Protein AF-A0A7V8YIA4-F1 (afdb_monomer)

Nearest PDB structures (foldseek):
  5ldo-assembly2_B  TM=7.053E-01  e=1.029E-02  Escherichia coli BL21(DE3)
  5ldq-assembly4_D  TM=7.300E-01  e=1.836E-02  Escherichia coli BL21(DE3)
  5ldo-assembly3_C  TM=7.052E-01  e=1.171E-02  Escherichia coli BL21(DE3)
  5ldp-assembly2_B  TM=7.339E-01  e=3.073E-02  Escherichia coli BL21(DE3)
  4qak-assembly2_B  TM=7.322E-01  e=1.043E-01  Escherichia coli K-12

Sequence (104 aa):
MSRLFTAVWPPCPAVAELHGALVADDGWPPEGWRSIPLQRWHLTLCFHGEDDPGILARRLETEAGGAEAPWLRLAGSVSFAHVIAAEVHAEPGTGLAALVGAAG

Foldseek 3Di:
DDFDFDWADDDPVVLVVVVVVQVVDPCPPPPPDDDDPSVPDTGTLGTDGDDDPVVLVVLLCVQCPPQAAWDKDFDDWDDDDRDIDTDIDTDPPGRSVSSSVSRD

Solvent-accessible surface area (backbone atoms only — not comparable to full-atom values): 6438 Å² total; per-residue (Å²): 127,46,81,45,66,40,67,48,71,71,56,68,68,61,54,50,51,54,50,51,60,44,68,70,36,93,65,53,78,49,91,94,63,83,83,77,59,74,93,70,56,61,48,76,58,26,79,65,46,74,45,60,69,68,62,53,49,56,48,35,55,65,57,39,54,88,61,57,81,52,56,71,44,81,64,68,70,44,74,57,98,93,45,75,44,77,22,77,44,70,51,90,92,37,33,50,66,57,48,30,63,28,54,91

Mean predicted aligned error: 3.86 Å

Radius of gyration: 15.63 Å; Cα contacts (8 Å, |Δi|>4): 119; chains: 1; bounding box: 40×21×42 Å

Structure (mmCIF, N/CA/C/O backbone):
data_AF-A0A7V8YIA4-F1
#
_entry.id   AF-A0A7V8YIA4-F1
#
loop_
_atom_site.group_PDB
_atom_site.id
_atom_site.type_symbol
_atom_site.label_atom_id
_atom_site.label_alt_id
_atom_site.label_comp_id
_atom_site.label_asym_id
_atom_site.label_entity_id
_atom_site.label_seq_id
_atom_site.pdbx_PDB_ins_code
_atom_site.Cartn_x
_atom_site.Cartn_y
_atom_site.Cartn_z
_atom_site.occupancy
_atom_site.B_iso_or_equiv
_atom_site.auth_seq_id
_atom_site.auth_comp_id
_atom_site.auth_asym_id
_atom_site.auth_atom_id
_atom_site.pdbx_PDB_model_num
ATOM 1 N N . MET A 1 1 ? 7.821 -7.626 20.920 1.00 66.69 1 MET A N 1
ATOM 2 C CA . MET A 1 1 ? 6.973 -6.610 20.266 1.00 66.69 1 MET A CA 1
ATOM 3 C C . MET A 1 1 ? 7.353 -6.567 18.800 1.00 66.69 1 MET A C 1
ATOM 5 O O . MET A 1 1 ? 8.526 -6.768 18.497 1.00 66.69 1 MET A O 1
ATOM 9 N N . SER A 1 2 ? 6.373 -6.420 17.911 1.00 88.12 2 SER A N 1
ATOM 10 C CA . SER A 1 2 ? 6.581 -6.467 16.458 1.00 88.12 2 SER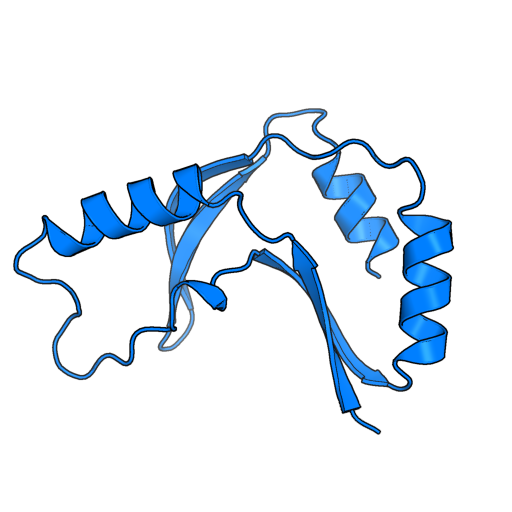 A CA 1
ATOM 11 C C . SER A 1 2 ? 6.410 -5.074 15.871 1.00 88.12 2 SER A C 1
ATOM 13 O O . SER A 1 2 ? 5.611 -4.294 16.378 1.00 88.12 2 SER A O 1
ATOM 15 N N . ARG A 1 3 ? 7.137 -4.771 14.792 1.00 96.44 3 ARG A N 1
ATOM 16 C CA . ARG A 1 3 ? 6.936 -3.537 14.029 1.00 96.44 3 ARG A CA 1
ATOM 17 C C . ARG A 1 3 ? 5.769 -3.731 13.060 1.00 96.44 3 ARG A C 1
ATOM 19 O O . ARG A 1 3 ? 5.863 -4.581 12.176 1.00 96.44 3 ARG A O 1
ATOM 26 N N . LEU A 1 4 ? 4.688 -2.978 13.238 1.00 97.19 4 LEU A N 1
ATOM 27 C CA . LEU A 1 4 ? 3.395 -3.239 12.604 1.00 97.19 4 LEU A CA 1
ATOM 28 C C . LEU A 1 4 ? 2.934 -2.087 11.708 1.00 97.19 4 LEU A C 1
ATOM 30 O O . LEU A 1 4 ? 3.331 -0.932 11.866 1.00 97.19 4 LEU A O 1
ATOM 34 N N . PHE A 1 5 ? 2.093 -2.434 10.740 1.00 97.38 5 PHE A N 1
ATOM 35 C CA . PHE A 1 5 ? 1.388 -1.510 9.860 1.00 97.38 5 PHE A CA 1
ATOM 36 C C . PHE A 1 5 ? 0.088 -2.163 9.380 1.00 97.38 5 PHE A C 1
ATOM 38 O O . PHE A 1 5 ? -0.012 -3.390 9.337 1.00 97.38 5 PHE A O 1
ATOM 45 N N . THR A 1 6 ? -0.878 -1.339 8.990 1.00 96.88 6 THR A N 1
ATOM 46 C CA . THR A 1 6 ? -2.103 -1.756 8.299 1.00 96.88 6 THR A CA 1
ATOM 47 C C . THR A 1 6 ? -1.988 -1.385 6.828 1.00 96.88 6 THR A C 1
ATOM 49 O O . THR A 1 6 ? -1.528 -0.291 6.494 1.00 96.88 6 THR A O 1
ATOM 52 N N . ALA A 1 7 ? -2.413 -2.276 5.938 1.00 96.31 7 ALA A N 1
ATOM 53 C CA . ALA A 1 7 ? -2.355 -2.057 4.500 1.00 96.31 7 ALA A CA 1
ATOM 54 C C . ALA A 1 7 ? -3.560 -2.663 3.779 1.00 96.31 7 ALA A C 1
ATOM 56 O O . ALA A 1 7 ? -4.253 -3.526 4.316 1.00 96.31 7 ALA A O 1
ATOM 57 N N . VAL A 1 8 ? -3.759 -2.230 2.535 1.00 94.12 8 VAL A N 1
ATOM 58 C CA . VAL A 1 8 ? -4.630 -2.897 1.566 1.00 94.12 8 VAL A CA 1
ATOM 59 C C . VAL A 1 8 ? -3.787 -3.546 0.476 1.00 94.12 8 VAL A C 1
ATOM 61 O O . VAL A 1 8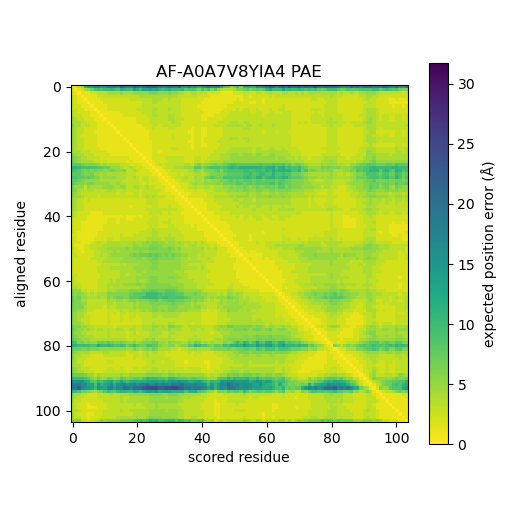 ? -2.809 -2.970 -0.014 1.00 94.12 8 VAL A O 1
ATOM 64 N N . TRP A 1 9 ? -4.176 -4.760 0.097 1.00 94.69 9 TRP A N 1
ATOM 65 C CA . TRP A 1 9 ? -3.537 -5.514 -0.974 1.00 94.69 9 TRP A CA 1
ATOM 66 C C . TRP A 1 9 ? -4.319 -5.326 -2.272 1.00 94.69 9 TRP A C 1
ATOM 68 O O . TRP A 1 9 ? -5.516 -5.620 -2.299 1.00 94.69 9 TRP A O 1
ATOM 78 N N . PRO A 1 10 ? -3.671 -4.858 -3.352 1.00 94.25 10 PRO A N 1
ATOM 79 C CA . PRO A 1 10 ? -4.309 -4.803 -4.655 1.00 94.25 10 PRO A CA 1
ATOM 80 C C . PRO A 1 10 ? -4.685 -6.211 -5.142 1.00 94.25 10 PRO A C 1
ATOM 82 O O . PRO A 1 10 ? -3.971 -7.180 -4.856 1.00 94.25 10 PRO A O 1
ATOM 85 N N . PRO A 1 11 ? -5.771 -6.350 -5.916 1.00 94.50 11 PRO A N 1
ATOM 86 C CA . PRO A 1 11 ? -6.133 -7.630 -6.507 1.00 94.50 11 PRO A CA 1
ATOM 87 C C . PRO A 1 11 ? -5.075 -8.068 -7.535 1.00 94.50 11 PRO A C 1
ATOM 89 O O . PRO A 1 11 ? -4.461 -7.235 -8.206 1.00 94.50 11 PRO A O 1
ATOM 92 N N . CYS A 1 12 ? -4.880 -9.382 -7.702 1.00 95.38 12 CYS A N 1
ATOM 93 C CA . CYS A 1 12 ? -3.846 -9.935 -8.590 1.00 95.38 12 CYS A CA 1
ATOM 94 C C . CYS A 1 12 ? -3.847 -9.362 -10.023 1.00 95.38 12 CYS A C 1
ATOM 96 O O . CYS A 1 12 ? -2.754 -9.101 -10.526 1.00 95.38 12 CYS A O 1
ATOM 98 N N . PRO A 1 13 ? -5.003 -9.121 -10.682 1.00 95.44 13 PRO A N 1
ATOM 99 C CA . PRO A 1 13 ? -5.023 -8.509 -12.011 1.00 95.44 13 PRO A CA 1
ATOM 100 C C . PRO A 1 13 ? -4.377 -7.119 -12.054 1.00 95.44 13 PRO A C 1
ATOM 102 O O . PRO A 1 13 ? -3.602 -6.852 -12.964 1.00 95.44 13 PRO A O 1
ATOM 105 N N . ALA A 1 14 ? -4.610 -6.272 -11.045 1.00 94.44 14 ALA A N 1
ATOM 106 C CA . ALA A 1 14 ? -4.024 -4.931 -10.987 1.00 94.44 14 ALA A CA 1
ATOM 107 C C . ALA A 1 14 ? -2.498 -4.981 -10.800 1.00 94.44 14 ALA A C 1
ATOM 109 O O . ALA A 1 14 ? -1.761 -4.220 -11.424 1.00 94.44 14 ALA A O 1
ATOM 110 N N . VAL A 1 15 ? -2.011 -5.916 -9.975 1.00 96.00 15 VAL A N 1
ATOM 111 C CA . VAL A 1 15 ? -0.566 -6.150 -9.804 1.00 96.00 15 VAL A CA 1
ATOM 112 C C . VAL A 1 15 ? 0.064 -6.636 -11.110 1.00 96.00 15 VAL A C 1
ATOM 114 O O . VAL A 1 15 ? 1.136 -6.164 -11.484 1.00 96.00 15 VAL A O 1
ATOM 117 N N . ALA A 1 16 ? -0.596 -7.564 -11.809 1.00 95.81 16 ALA A N 1
ATOM 118 C CA . ALA A 1 16 ? -0.111 -8.105 -13.074 1.00 95.81 16 ALA A CA 1
ATOM 119 C C . ALA A 1 16 ? -0.066 -7.041 -14.180 1.00 95.81 16 ALA A C 1
ATOM 121 O O . ALA A 1 16 ? 0.915 -6.985 -14.917 1.00 95.81 16 ALA A O 1
ATOM 122 N N . GLU A 1 17 ? -1.084 -6.182 -14.265 1.00 95.75 17 GLU A N 1
ATOM 123 C CA . GLU A 1 17 ? -1.146 -5.080 -15.228 1.00 95.75 17 GLU A CA 1
ATOM 124 C C . GLU A 1 17 ? -0.024 -4.060 -14.995 1.00 95.75 17 GLU A C 1
ATOM 126 O O . GLU A 1 17 ? 0.733 -3.762 -15.919 1.00 95.75 17 GLU A O 1
ATOM 131 N N . LEU A 1 18 ? 0.162 -3.601 -13.750 1.00 94.81 18 LEU A N 1
ATOM 132 C CA . LEU A 1 18 ? 1.256 -2.687 -13.409 1.00 94.81 18 LEU A CA 1
ATOM 133 C C . LEU A 1 18 ? 2.627 -3.320 -13.681 1.00 94.81 18 LEU A C 1
ATOM 135 O O . LEU A 1 18 ? 3.503 -2.679 -14.256 1.00 94.81 18 LEU A O 1
ATOM 139 N N . HIS A 1 19 ? 2.826 -4.581 -13.289 1.00 95.31 19 HIS A N 1
ATOM 140 C CA . HIS A 1 19 ? 4.075 -5.287 -13.561 1.00 95.31 19 HIS A CA 1
ATOM 141 C C . HIS A 1 19 ? 4.341 -5.405 -15.067 1.00 95.31 19 HIS A C 1
ATOM 143 O O . HIS A 1 19 ? 5.462 -5.152 -15.496 1.00 95.31 19 HIS A O 1
ATOM 149 N N . GLY A 1 20 ? 3.318 -5.738 -15.860 1.00 95.44 20 GLY A N 1
ATOM 150 C CA . GLY A 1 20 ? 3.402 -5.807 -17.318 1.00 95.44 20 GLY A CA 1
ATOM 151 C C . GLY A 1 20 ? 3.813 -4.477 -17.949 1.00 95.44 20 GLY A C 1
ATOM 152 O O . GLY A 1 20 ? 4.685 -4.465 -18.812 1.00 95.44 20 GLY A O 1
ATOM 153 N N . ALA A 1 21 ? 3.240 -3.365 -17.480 1.00 93.75 21 ALA A N 1
ATOM 154 C CA . ALA A 1 21 ? 3.603 -2.027 -17.942 1.00 93.75 21 ALA A CA 1
ATOM 155 C C . ALA A 1 21 ? 5.061 -1.666 -17.614 1.00 93.75 21 ALA A C 1
ATOM 157 O O . ALA A 1 21 ? 5.734 -1.056 -18.437 1.00 93.75 21 ALA A O 1
ATOM 158 N N . LEU A 1 22 ? 5.559 -2.070 -16.441 1.00 92.88 22 LEU A N 1
ATOM 159 C CA . LEU A 1 22 ? 6.935 -1.801 -16.024 1.00 92.88 22 LEU A CA 1
ATOM 160 C C . LEU A 1 22 ? 7.955 -2.627 -16.812 1.00 92.88 22 LEU A C 1
ATOM 162 O O . LEU A 1 22 ? 8.938 -2.075 -17.277 1.00 92.88 22 LEU A O 1
ATOM 166 N N . VAL A 1 23 ? 7.733 -3.931 -17.003 1.00 93.69 23 VAL A N 1
ATOM 167 C CA . VAL A 1 23 ? 8.690 -4.786 -17.741 1.00 93.69 23 VAL A CA 1
ATOM 168 C C . VAL A 1 23 ? 8.670 -4.569 -19.256 1.00 93.69 23 VAL A C 1
ATOM 170 O O . VAL A 1 23 ? 9.529 -5.102 -19.951 1.00 93.69 23 VAL A O 1
ATOM 173 N N . ALA A 1 24 ? 7.686 -3.830 -19.774 1.00 94.12 24 ALA A N 1
ATOM 174 C CA . ALA A 1 24 ? 7.667 -3.366 -21.160 1.00 94.12 24 ALA A CA 1
ATOM 175 C C . ALA A 1 24 ? 8.573 -2.140 -21.390 1.00 94.12 24 ALA A C 1
ATOM 177 O O . ALA A 1 24 ? 8.820 -1.783 -22.540 1.00 94.12 24 ALA A O 1
ATOM 178 N N . ASP A 1 25 ? 9.046 -1.496 -20.320 1.00 90.38 25 ASP A N 1
ATOM 179 C CA . ASP A 1 25 ? 10.054 -0.440 -20.366 1.00 90.38 25 ASP A CA 1
ATOM 180 C C . ASP A 1 25 ? 11.454 -1.064 -20.242 1.00 90.38 25 ASP A C 1
ATOM 182 O O . ASP A 1 25 ? 11.791 -1.670 -19.222 1.00 90.38 25 ASP A O 1
ATOM 186 N N . ASP A 1 26 ? 12.285 -0.894 -21.275 1.00 88.31 26 ASP A N 1
ATOM 187 C CA . ASP A 1 26 ? 13.660 -1.414 -21.328 1.00 88.31 26 ASP A CA 1
ATOM 188 C C . ASP A 1 26 ? 14.553 -0.880 -20.187 1.00 88.31 26 ASP A C 1
ATOM 190 O O . ASP A 1 26 ? 15.595 -1.462 -19.881 1.00 88.31 26 ASP A O 1
ATOM 194 N N . GLY A 1 27 ? 14.163 0.227 -19.545 1.00 87.75 27 GLY A N 1
ATOM 195 C CA . GLY A 1 27 ? 14.861 0.822 -18.407 1.00 87.75 27 GLY A CA 1
ATOM 196 C C . GLY A 1 27 ? 14.497 0.231 -17.041 1.00 87.75 27 GLY A C 1
ATOM 197 O O . GLY A 1 27 ? 15.018 0.708 -16.028 1.00 87.75 27 GLY A O 1
ATOM 198 N N . TRP A 1 28 ? 13.605 -0.764 -16.971 1.00 87.88 28 TRP A N 1
ATOM 199 C CA . TRP A 1 28 ? 13.126 -1.325 -15.708 1.00 87.88 28 TRP A CA 1
ATOM 200 C C . TRP A 1 28 ? 13.753 -2.693 -15.350 1.00 87.88 28 TRP A C 1
ATOM 202 O O . TRP A 1 28 ? 13.743 -3.616 -16.165 1.00 87.88 28 TRP A O 1
ATOM 212 N N . PRO A 1 29 ? 14.196 -2.904 -14.091 1.00 89.06 29 PRO A N 1
ATOM 213 C CA . PRO A 1 29 ? 14.354 -1.898 -13.046 1.00 89.06 29 PRO A CA 1
ATOM 214 C C . PRO A 1 29 ? 15.579 -1.009 -13.324 1.00 89.06 29 PRO A C 1
ATOM 216 O O . PRO A 1 29 ? 16.567 -1.496 -13.877 1.00 89.06 29 PRO A O 1
ATOM 219 N N . PRO A 1 30 ? 15.568 0.262 -12.886 1.00 89.00 30 PRO A N 1
ATOM 220 C CA . PRO A 1 30 ? 16.721 1.130 -13.075 1.00 89.00 30 PRO A CA 1
ATOM 221 C C . PRO A 1 30 ? 17.976 0.571 -12.388 1.00 89.00 30 PRO A C 1
ATOM 223 O O . PRO A 1 30 ? 17.905 -0.071 -11.335 1.00 89.00 30 PRO A O 1
ATOM 226 N N . GLU A 1 31 ? 19.149 0.834 -12.965 1.00 92.06 31 GLU A N 1
ATOM 227 C CA . GLU A 1 31 ? 20.419 0.333 -12.434 1.00 92.06 31 GLU A CA 1
ATOM 228 C C . GLU A 1 31 ? 20.640 0.774 -10.976 1.00 92.06 31 GLU A C 1
ATOM 230 O O . GLU A 1 31 ? 20.446 1.934 -10.613 1.00 92.06 31 GLU A O 1
ATOM 235 N N . GLY A 1 32 ? 21.035 -0.170 -10.116 1.00 92.75 32 GLY A N 1
ATOM 236 C CA . GLY A 1 32 ? 21.257 0.073 -8.687 1.00 92.75 32 GLY A CA 1
ATOM 237 C C . GLY A 1 32 ? 19.987 0.089 -7.825 1.00 92.75 32 GLY A C 1
ATOM 238 O O . GLY A 1 32 ? 20.088 0.224 -6.604 1.00 92.75 32 GLY A O 1
ATOM 239 N N . TRP A 1 33 ? 18.799 -0.088 -8.413 1.00 92.25 33 TRP A N 1
ATOM 240 C CA . TRP A 1 33 ? 17.545 -0.155 -7.665 1.00 92.25 33 TRP A CA 1
ATOM 241 C C . TRP A 1 33 ? 17.238 -1.572 -7.188 1.00 92.25 33 TRP A C 1
ATOM 243 O O . TRP A 1 33 ? 17.547 -2.571 -7.835 1.00 92.25 33 TRP A O 1
ATOM 253 N N . ARG A 1 34 ? 16.569 -1.659 -6.034 1.00 92.81 34 ARG A N 1
ATOM 254 C CA . ARG A 1 34 ? 16.080 -2.921 -5.476 1.00 92.81 34 ARG A CA 1
ATOM 255 C C . ARG A 1 34 ? 14.566 -3.003 -5.617 1.00 92.81 34 ARG A C 1
ATOM 257 O O . ARG A 1 34 ? 13.843 -2.370 -4.849 1.00 92.81 34 ARG A O 1
ATOM 264 N N . SER A 1 35 ? 14.095 -3.841 -6.533 1.00 92.31 35 SER A N 1
ATOM 265 C CA . SER A 1 35 ? 12.665 -4.104 -6.706 1.00 92.31 35 SER A CA 1
ATOM 266 C C . SER A 1 35 ? 12.068 -4.832 -5.498 1.00 92.31 35 SER A C 1
ATOM 268 O O . SER A 1 35 ? 12.667 -5.750 -4.933 1.00 92.31 35 SER A O 1
ATOM 270 N N . ILE A 1 36 ? 10.854 -4.438 -5.109 1.00 94.00 36 ILE A N 1
ATOM 271 C CA . ILE A 1 36 ? 10.061 -5.157 -4.107 1.00 94.00 36 ILE A CA 1
ATOM 272 C C . ILE A 1 36 ? 9.358 -6.340 -4.799 1.00 94.00 36 ILE A C 1
ATOM 274 O O . ILE A 1 36 ? 8.765 -6.125 -5.857 1.00 94.00 36 ILE A O 1
ATOM 278 N N . PRO A 1 37 ? 9.374 -7.563 -4.227 1.00 94.81 37 PRO A N 1
ATOM 279 C CA . PRO A 1 37 ? 8.617 -8.696 -4.763 1.00 94.81 37 PRO A CA 1
ATOM 280 C C . PRO A 1 37 ? 7.132 -8.367 -4.935 1.00 94.81 37 PRO A C 1
ATOM 282 O O . PRO A 1 37 ? 6.541 -7.753 -4.047 1.00 94.81 37 PRO A O 1
ATOM 285 N N . LEU A 1 38 ? 6.515 -8.829 -6.025 1.00 95.38 38 LEU A N 1
ATOM 286 C CA . LEU A 1 38 ? 5.121 -8.506 -6.369 1.00 95.38 38 LEU A CA 1
ATOM 287 C C . LEU A 1 38 ? 4.127 -8.851 -5.250 1.00 95.38 38 LEU A C 1
ATOM 289 O O . LEU A 1 38 ? 3.190 -8.108 -4.990 1.00 95.38 38 LEU A O 1
ATOM 293 N N . GLN A 1 39 ? 4.371 -9.942 -4.520 1.00 95.00 39 GLN A N 1
ATOM 294 C CA . GLN A 1 39 ? 3.530 -10.396 -3.403 1.00 95.00 39 GLN A CA 1
ATOM 295 C C . GLN A 1 39 ? 3.578 -9.453 -2.192 1.00 95.00 39 GLN A C 1
ATOM 297 O O . GLN A 1 39 ? 2.785 -9.581 -1.264 1.00 95.00 39 GLN A O 1
ATOM 302 N N . ARG A 1 40 ? 4.542 -8.529 -2.175 1.00 96.31 40 ARG A N 1
ATOM 303 C CA . ARG A 1 40 ? 4.705 -7.504 -1.146 1.00 96.31 40 ARG A CA 1
ATOM 304 C C . ARG A 1 40 ? 4.240 -6.133 -1.620 1.00 96.31 40 ARG A C 1
ATOM 306 O O . ARG A 1 40 ? 4.422 -5.180 -0.873 1.00 96.31 40 ARG A O 1
ATOM 313 N N . TRP A 1 41 ? 3.679 -5.994 -2.818 1.00 96.75 41 TRP A N 1
ATOM 314 C CA . TRP A 1 41 ? 3.093 -4.724 -3.238 1.00 96.75 41 TRP A CA 1
ATOM 315 C C . TRP A 1 41 ? 1.786 -4.499 -2.483 1.00 96.75 41 TRP A C 1
ATOM 317 O O . TRP A 1 41 ? 0.898 -5.348 -2.481 1.00 96.75 41 TRP A O 1
ATOM 327 N N . HIS A 1 42 ? 1.707 -3.366 -1.796 1.00 96.94 42 HIS A N 1
ATOM 328 C CA . HIS A 1 42 ? 0.574 -2.982 -0.967 1.00 96.94 42 HIS A CA 1
ATOM 329 C C . HIS A 1 42 ? 0.502 -1.460 -0.870 1.00 96.94 42 HIS A C 1
ATOM 331 O O . HIS A 1 42 ? 1.496 -0.768 -1.100 1.00 96.94 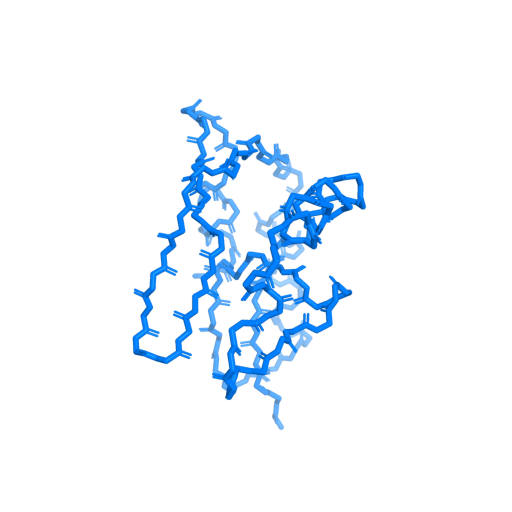42 HIS A O 1
ATOM 337 N N . LEU A 1 43 ? -0.669 -0.955 -0.494 1.00 95.62 43 LEU A N 1
ATOM 338 C CA . LEU A 1 43 ? -0.843 0.427 -0.070 1.00 95.62 43 LEU A CA 1
ATOM 339 C C . LEU A 1 43 ? -0.935 0.448 1.455 1.00 95.62 43 LEU A C 1
ATOM 341 O O . LEU A 1 43 ? -1.888 -0.075 2.033 1.00 95.62 43 LEU A O 1
ATOM 345 N N . THR A 1 44 ? 0.062 1.037 2.107 1.00 96.12 44 THR A N 1
ATOM 346 C CA . THR A 1 44 ? 0.044 1.249 3.558 1.00 96.12 44 THR A CA 1
ATOM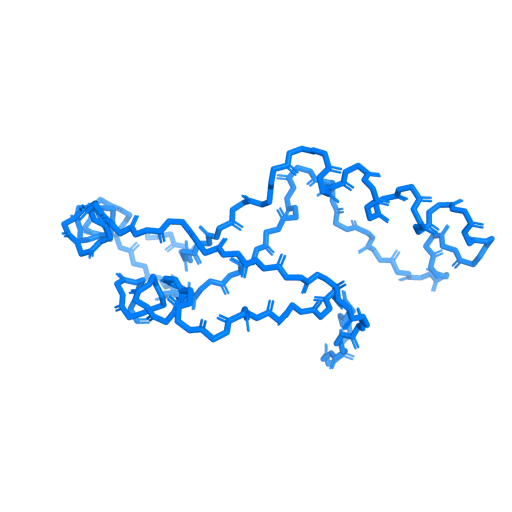 347 C C . THR A 1 44 ? -0.994 2.306 3.913 1.00 96.12 44 THR A C 1
ATOM 349 O O . THR A 1 44 ? -0.969 3.398 3.354 1.00 96.12 44 THR A O 1
ATOM 352 N N . LEU A 1 45 ? -1.881 1.985 4.856 1.00 95.69 45 LEU A N 1
ATOM 353 C CA . LEU A 1 45 ? -2.871 2.918 5.397 1.00 95.69 45 LEU A CA 1
ATOM 354 C C . LEU A 1 45 ? -2.346 3.624 6.647 1.00 95.69 45 LEU A C 1
ATOM 356 O O . LEU A 1 45 ? -2.473 4.836 6.765 1.00 95.69 45 LEU A O 1
ATOM 360 N N . CYS A 1 46 ? -1.729 2.865 7.558 1.00 97.06 46 CYS A N 1
ATOM 361 C CA . CYS A 1 46 ? -1.162 3.394 8.795 1.00 97.06 46 CYS A CA 1
ATOM 362 C C . CYS A 1 46 ? 0.049 2.567 9.245 1.00 97.06 46 CYS A C 1
ATOM 364 O O . CYS A 1 46 ? 0.063 1.341 9.109 1.00 97.06 46 CYS A O 1
ATOM 366 N N . PHE A 1 47 ? 1.076 3.240 9.766 1.00 97.06 47 PHE A N 1
ATOM 367 C CA . PHE A 1 47 ? 2.264 2.627 10.355 1.00 97.06 47 PHE A CA 1
ATOM 368 C C . PHE A 1 47 ? 2.226 2.786 11.880 1.00 97.06 47 PHE A C 1
ATOM 370 O O . PHE A 1 47 ? 2.251 3.907 12.379 1.00 97.06 47 PHE A O 1
ATOM 377 N N . HIS A 1 48 ? 2.232 1.667 12.608 1.00 96.06 48 HIS A N 1
ATOM 378 C CA . HIS A 1 48 ? 1.984 1.631 14.060 1.00 96.06 48 HIS A CA 1
ATOM 379 C C . HIS A 1 48 ? 3.250 1.680 14.912 1.00 96.06 48 HIS A C 1
ATOM 381 O O . HIS A 1 48 ? 3.187 1.922 16.111 1.00 96.06 48 HIS A O 1
ATOM 387 N N . GLY A 1 49 ? 4.424 1.441 14.322 1.00 95.94 49 GLY A N 1
ATOM 388 C CA . GLY A 1 49 ? 5.641 1.266 15.113 1.00 95.94 49 GLY A CA 1
ATOM 389 C C . GLY A 1 49 ? 5.642 -0.074 15.842 1.00 95.94 49 GLY A C 1
ATOM 390 O O . GLY A 1 49 ? 5.233 -1.082 15.269 1.00 95.94 49 GLY A O 1
ATOM 391 N N . GLU A 1 50 ? 6.177 -0.102 17.060 1.00 97.19 50 GLU A N 1
ATOM 392 C CA . GLU A 1 50 ? 6.189 -1.299 17.901 1.00 97.19 50 GLU A CA 1
ATOM 393 C C . GLU A 1 50 ? 4.891 -1.401 18.696 1.00 97.19 50 GLU A C 1
ATOM 395 O O . GLU A 1 50 ? 4.604 -0.532 19.515 1.00 97.19 50 GLU A O 1
ATOM 400 N N . ASP A 1 51 ? 4.129 -2.469 18.473 1.00 95.25 51 ASP A N 1
ATOM 401 C CA . ASP A 1 51 ? 2.846 -2.669 19.150 1.00 95.25 51 ASP A CA 1
ATOM 402 C C . ASP A 1 51 ? 2.514 -4.170 19.295 1.00 95.25 51 ASP A C 1
ATOM 404 O O . ASP A 1 51 ? 3.275 -5.052 18.861 1.00 95.25 51 ASP A O 1
ATOM 408 N N . ASP A 1 52 ? 1.386 -4.465 19.940 1.00 94.62 52 ASP A N 1
ATOM 409 C CA . ASP A 1 52 ? 0.810 -5.796 20.066 1.00 94.62 52 ASP A CA 1
ATOM 410 C C . ASP A 1 52 ? -0.102 -6.125 18.864 1.00 94.62 52 ASP A C 1
ATOM 412 O O . ASP A 1 52 ? -1.125 -5.465 18.642 1.00 94.62 52 ASP A O 1
ATOM 416 N N . PRO A 1 53 ? 0.213 -7.177 18.086 1.00 94.00 53 PRO A N 1
ATOM 417 C CA . PRO A 1 53 ? -0.562 -7.517 16.898 1.00 94.00 53 PRO A CA 1
ATOM 418 C C . PRO A 1 53 ? -1.979 -8.007 17.218 1.00 94.00 53 PRO A C 1
ATOM 420 O O . PRO A 1 53 ? -2.869 -7.839 16.390 1.00 94.00 53 PRO A O 1
ATOM 423 N N . GLY A 1 54 ? -2.212 -8.606 18.389 1.00 95.25 54 GLY A N 1
ATOM 424 C CA . GLY A 1 54 ? -3.528 -9.107 18.780 1.00 95.25 54 GLY A CA 1
ATOM 425 C C . GLY A 1 54 ? -4.495 -7.981 19.142 1.00 95.25 54 GLY A C 1
ATOM 426 O O . GLY A 1 54 ? -5.672 -8.045 18.787 1.00 95.25 54 GLY A O 1
ATOM 427 N N . ILE A 1 55 ? -4.000 -6.937 19.812 1.00 93.62 55 ILE A N 1
ATOM 428 C CA . ILE A 1 55 ? -4.777 -5.729 20.119 1.00 93.62 55 ILE A CA 1
ATOM 429 C C . ILE A 1 55 ? -5.122 -4.984 18.827 1.00 93.62 55 ILE A C 1
ATOM 431 O O . ILE A 1 55 ? -6.298 -4.696 18.592 1.00 93.62 55 ILE A O 1
ATOM 435 N N . LEU A 1 56 ? -4.129 -4.730 17.967 1.00 94.44 56 LEU A N 1
ATOM 436 C CA . LEU A 1 56 ? -4.353 -4.025 16.703 1.00 94.44 56 LEU A CA 1
ATOM 437 C C . LEU A 1 56 ? -5.294 -4.787 15.765 1.00 94.44 56 LEU A C 1
ATOM 439 O O . LEU A 1 56 ? -6.183 -4.172 15.181 1.00 94.44 56 LEU A O 1
ATOM 443 N N . ALA A 1 57 ? -5.161 -6.114 15.659 1.00 94.56 57 ALA A N 1
ATOM 444 C CA . ALA A 1 57 ? -6.056 -6.922 14.832 1.00 94.56 57 ALA A CA 1
ATOM 445 C C . ALA A 1 57 ? -7.520 -6.806 15.285 1.00 94.56 57 ALA A C 1
ATOM 447 O O . ALA A 1 57 ? -8.390 -6.517 14.470 1.00 94.56 57 ALA A O 1
ATOM 448 N N . ARG A 1 58 ? -7.795 -6.941 16.591 1.00 96.19 58 ARG A N 1
ATOM 449 C CA . ARG A 1 58 ? -9.162 -6.831 17.137 1.00 96.19 58 ARG A CA 1
ATOM 450 C C . ARG A 1 58 ? -9.770 -5.446 16.938 1.00 96.19 58 ARG A C 1
ATOM 452 O O . ARG A 1 58 ? -10.964 -5.328 16.657 1.00 96.19 58 ARG A O 1
ATOM 459 N N . ARG A 1 59 ? -8.958 -4.398 17.097 1.00 94.69 59 ARG A N 1
ATOM 460 C CA . ARG A 1 59 ? -9.382 -3.022 16.826 1.00 94.69 59 ARG A CA 1
ATOM 461 C C . ARG A 1 59 ? -9.751 -2.864 15.353 1.00 94.69 59 ARG A C 1
ATOM 463 O O . ARG A 1 59 ? -10.851 -2.409 15.060 1.00 94.69 59 ARG A O 1
ATOM 470 N N . LEU A 1 60 ? -8.879 -3.310 14.449 1.00 94.75 60 LEU A N 1
ATOM 471 C CA . LEU A 1 60 ? -9.106 -3.207 13.011 1.00 94.75 60 LEU A CA 1
ATOM 472 C C . LEU A 1 60 ? -10.350 -3.989 12.566 1.00 94.75 60 LEU A C 1
ATOM 474 O O . LEU A 1 60 ? -11.139 -3.473 11.785 1.00 94.75 60 LEU A O 1
ATOM 478 N N . GLU A 1 61 ? -10.574 -5.195 13.094 1.00 95.00 61 GLU A N 1
ATOM 479 C CA . GLU A 1 61 ? -11.789 -5.983 12.830 1.00 95.00 61 GLU A CA 1
ATOM 480 C C . GLU A 1 61 ? -13.066 -5.245 13.255 1.00 95.00 61 GLU A C 1
ATOM 482 O O . GLU A 1 61 ? -14.082 -5.313 12.565 1.00 95.00 61 GLU A O 1
ATOM 487 N N . THR A 1 62 ? -13.008 -4.520 14.374 1.00 95.75 62 THR A N 1
ATOM 488 C CA . THR A 1 62 ? -14.145 -3.752 14.896 1.00 95.75 62 THR A CA 1
ATOM 489 C C . THR A 1 62 ? -14.381 -2.475 14.090 1.00 95.75 62 THR A C 1
ATOM 491 O O . THR A 1 62 ? -15.518 -2.172 13.743 1.00 95.75 62 THR A O 1
ATOM 494 N N . GLU A 1 63 ? -13.321 -1.722 13.791 1.00 94.69 63 GLU A N 1
ATOM 495 C CA . GLU A 1 63 ? -13.419 -0.396 13.167 1.00 94.69 63 GLU A CA 1
ATOM 496 C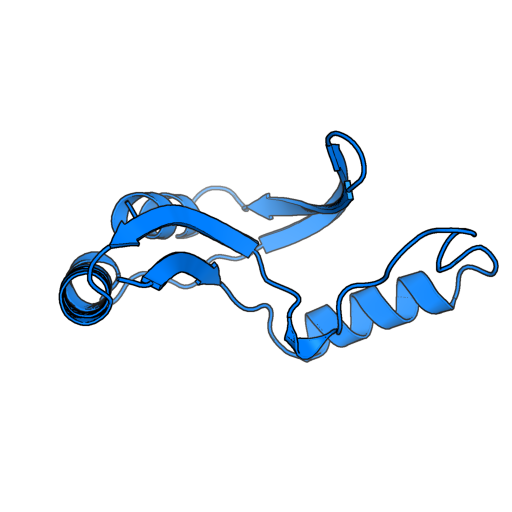 C . GLU A 1 63 ? -13.597 -0.464 11.645 1.00 94.69 63 GLU A C 1
ATOM 498 O O . GLU A 1 63 ? -14.319 0.350 11.075 1.00 94.69 63 GLU A O 1
ATOM 503 N N . ALA A 1 64 ? -12.973 -1.440 10.979 1.00 92.56 64 ALA A N 1
ATOM 504 C CA . ALA A 1 64 ? -13.099 -1.641 9.535 1.00 92.56 64 ALA A CA 1
ATOM 505 C C . ALA A 1 64 ? -14.181 -2.673 9.166 1.00 92.56 64 ALA A C 1
ATOM 507 O O .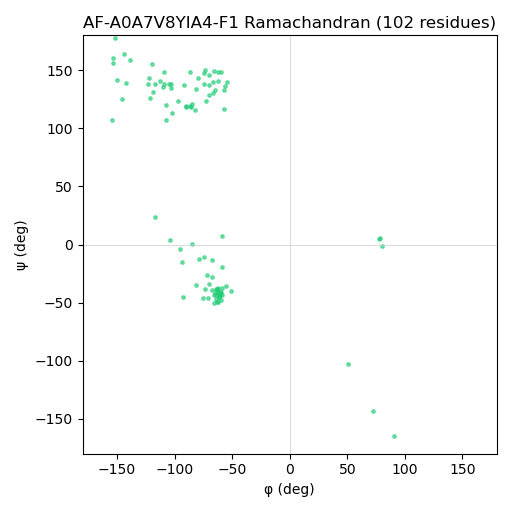 ALA A 1 64 ? -14.445 -2.902 7.983 1.00 92.56 64 ALA A O 1
ATOM 508 N N . GLY A 1 65 ? -14.813 -3.313 10.156 1.00 92.38 65 GLY A N 1
ATOM 509 C CA . GLY A 1 65 ? -15.870 -4.297 9.946 1.00 92.38 65 GLY A CA 1
ATOM 510 C C . GLY A 1 65 ? -17.041 -3.717 9.150 1.00 92.38 65 GLY A C 1
ATOM 511 O O . GLY A 1 65 ? -17.713 -2.791 9.594 1.00 92.38 65 GLY A O 1
ATOM 512 N N . GLY A 1 66 ? -17.294 -4.269 7.961 1.00 87.94 66 GLY A N 1
ATOM 513 C CA . GLY A 1 66 ? -18.365 -3.801 7.072 1.00 87.94 66 GLY A CA 1
ATOM 514 C C . GLY A 1 66 ? -18.037 -2.533 6.278 1.00 87.94 66 GLY A C 1
ATOM 515 O O . GLY A 1 66 ? -18.915 -2.031 5.577 1.00 87.94 66 GLY A O 1
ATOM 516 N N . ALA A 1 67 ? -16.801 -2.028 6.351 1.00 88.94 67 ALA A N 1
ATOM 517 C CA . ALA A 1 67 ? -16.357 -0.932 5.502 1.00 88.94 67 ALA A CA 1
ATOM 518 C C . ALA A 1 67 ? -16.403 -1.334 4.020 1.00 88.94 67 ALA A C 1
ATOM 520 O O . ALA A 1 67 ? -16.056 -2.456 3.640 1.00 88.94 67 ALA A O 1
ATOM 521 N N . GLU A 1 68 ? -16.821 -0.397 3.173 1.00 88.75 68 GLU A N 1
ATOM 522 C CA . GLU A 1 68 ? -16.832 -0.601 1.729 1.00 88.75 68 GLU A CA 1
ATOM 523 C C . GLU A 1 68 ? -15.401 -0.631 1.177 1.00 88.75 68 GLU A C 1
ATOM 525 O O . GLU A 1 68 ? -14.554 0.192 1.538 1.00 88.75 68 GLU A O 1
ATOM 530 N N . ALA A 1 69 ? -15.135 -1.570 0.267 1.00 87.50 69 ALA A N 1
ATOM 531 C CA . ALA A 1 69 ? -13.863 -1.623 -0.436 1.00 87.50 69 ALA A CA 1
ATOM 532 C C . ALA A 1 69 ? -13.708 -0.390 -1.352 1.00 87.50 69 ALA A C 1
ATOM 534 O O . ALA A 1 69 ? -14.613 -0.091 -2.133 1.00 87.50 69 ALA A O 1
ATOM 535 N N . PRO A 1 70 ? -12.577 0.334 -1.298 1.00 90.56 70 PRO A N 1
ATOM 536 C CA . PRO A 1 70 ? -12.394 1.533 -2.097 1.00 90.56 70 PRO A CA 1
ATOM 537 C C . PRO A 1 70 ? -12.128 1.198 -3.565 1.00 90.56 70 PRO A C 1
ATOM 539 O O . PRO A 1 70 ? -11.437 0.229 -3.882 1.00 90.56 70 PRO A O 1
ATOM 542 N N . TRP A 1 71 ? -12.588 2.076 -4.455 1.00 91.38 71 TRP A N 1
ATOM 543 C CA . TRP A 1 71 ? -12.135 2.108 -5.841 1.00 91.38 71 TRP A CA 1
ATOM 544 C C . TRP A 1 71 ? -10.938 3.041 -5.967 1.00 91.38 71 TRP A C 1
ATOM 546 O O . TRP A 1 71 ? -11.022 4.234 -5.666 1.00 91.38 71 TRP A O 1
ATOM 556 N N . LEU A 1 72 ? -9.816 2.469 -6.396 1.00 92.81 72 LEU A N 1
ATOM 557 C CA . LEU A 1 72 ? -8.531 3.144 -6.499 1.00 92.81 72 LEU A CA 1
ATOM 558 C C . LEU A 1 72 ? -8.024 3.073 -7.936 1.00 92.81 72 LEU A C 1
ATOM 560 O O . LEU A 1 72 ? -8.172 2.052 -8.608 1.00 92.81 72 LEU A O 1
ATOM 564 N N . ARG A 1 73 ? -7.372 4.143 -8.381 1.00 93.06 73 ARG A N 1
ATOM 565 C CA . ARG A 1 73 ? -6.720 4.237 -9.685 1.00 93.06 73 ARG A CA 1
ATOM 566 C C . ARG A 1 73 ? -5.230 4.468 -9.500 1.00 93.06 73 ARG A C 1
ATOM 568 O O . ARG A 1 73 ? -4.829 5.361 -8.759 1.00 93.06 73 ARG A O 1
ATOM 575 N N . LEU A 1 74 ? -4.420 3.685 -10.206 1.00 93.31 74 LEU A N 1
ATOM 576 C CA . LEU A 1 74 ? -2.983 3.913 -10.312 1.00 93.31 74 LEU A CA 1
ATOM 577 C C . LEU A 1 74 ? -2.741 4.919 -11.435 1.00 93.31 74 LEU A C 1
ATOM 579 O O . LEU A 1 74 ? -3.158 4.674 -12.568 1.00 93.31 74 LEU A O 1
ATOM 583 N N . ALA A 1 75 ? -2.121 6.058 -11.139 1.00 92.69 75 ALA A N 1
ATOM 584 C CA . ALA A 1 75 ? -1.804 7.036 -12.174 1.00 92.69 75 ALA A CA 1
ATOM 585 C C . ALA A 1 75 ? -0.611 7.895 -11.791 1.00 92.69 75 ALA A C 1
ATOM 587 O O . ALA A 1 75 ? -0.727 8.788 -10.967 1.00 92.69 75 ALA A O 1
ATOM 588 N N . GLY A 1 76 ? 0.512 7.636 -12.455 1.00 92.31 76 GLY A N 1
ATOM 589 C CA . GLY A 1 76 ? 1.769 8.310 -12.176 1.00 92.31 76 GLY A CA 1
ATOM 590 C C . GLY A 1 76 ? 2.604 7.574 -11.137 1.00 92.31 76 GLY A C 1
ATOM 591 O O . GLY A 1 76 ? 2.403 6.392 -10.837 1.00 92.31 76 GLY A O 1
ATOM 592 N N . SER A 1 77 ? 3.586 8.289 -10.610 1.00 93.38 77 SER A N 1
ATOM 593 C CA . SER A 1 77 ? 4.543 7.764 -9.650 1.00 93.38 77 SER A CA 1
ATOM 594 C C . SER A 1 77 ? 4.859 8.818 -8.612 1.00 93.38 77 SER A C 1
ATOM 596 O O . SER A 1 77 ? 5.117 9.971 -8.956 1.00 93.38 77 SER A O 1
ATOM 598 N N . VAL A 1 78 ? 4.948 8.391 -7.362 1.00 94.00 78 VAL A N 1
ATOM 599 C CA . VAL A 1 78 ? 5.450 9.211 -6.267 1.00 94.00 78 VAL A CA 1
ATOM 600 C C . VAL A 1 78 ? 6.870 8.781 -5.929 1.00 94.00 78 VAL A C 1
ATOM 602 O O . VAL A 1 78 ? 7.185 7.589 -5.889 1.00 94.00 78 VAL A O 1
ATOM 605 N N . SER A 1 79 ? 7.739 9.756 -5.682 1.00 92.19 79 SER A N 1
ATOM 606 C CA . SER A 1 79 ? 9.091 9.525 -5.188 1.00 92.19 79 SER A CA 1
ATOM 607 C C . SER A 1 79 ? 9.270 10.157 -3.812 1.00 92.19 79 SER A C 1
ATOM 609 O O . SER A 1 79 ? 8.810 11.265 -3.540 1.00 92.19 79 SER A O 1
ATOM 611 N N . PHE A 1 80 ? 9.938 9.432 -2.918 1.00 89.12 80 PHE A N 1
ATOM 612 C CA . PHE A 1 80 ? 10.322 9.935 -1.603 1.00 89.12 80 PHE A CA 1
ATOM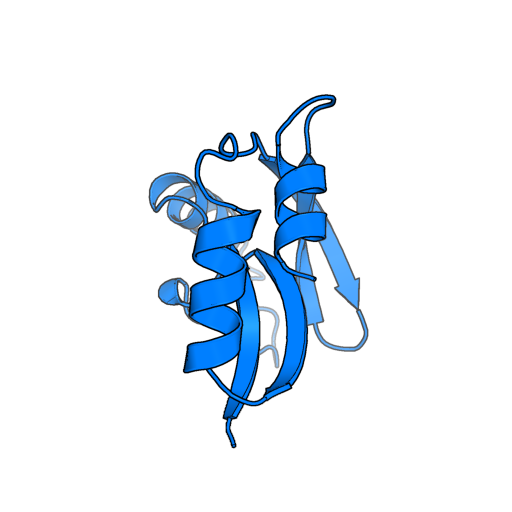 613 C C . PHE A 1 80 ? 11.667 9.338 -1.195 1.00 89.12 80 PHE A C 1
ATOM 615 O O . PHE A 1 80 ? 11.835 8.116 -1.162 1.00 89.12 80 PHE A O 1
ATOM 622 N N . ALA A 1 81 ? 12.625 10.209 -0.866 1.00 88.00 81 ALA A N 1
ATOM 623 C CA . ALA A 1 81 ? 14.014 9.849 -0.588 1.00 88.00 81 ALA A CA 1
ATOM 624 C C . ALA A 1 81 ? 14.619 8.957 -1.694 1.00 88.00 81 ALA A C 1
ATOM 626 O O . ALA A 1 81 ? 14.952 9.451 -2.767 1.00 88.00 81 ALA A O 1
ATOM 627 N N . HIS A 1 82 ? 14.739 7.652 -1.440 1.00 88.31 82 HIS A N 1
ATOM 628 C CA . HIS A 1 82 ? 15.320 6.658 -2.351 1.00 88.31 82 HIS A CA 1
ATOM 629 C C . HIS A 1 82 ? 14.304 5.586 -2.782 1.00 88.31 82 HIS A C 1
ATOM 631 O O . HIS A 1 82 ? 14.681 4.459 -3.099 1.00 88.31 82 HIS A O 1
ATOM 637 N N . VAL A 1 83 ? 13.009 5.908 -2.733 1.00 93.19 83 VAL A N 1
ATOM 638 C CA . VAL A 1 83 ? 11.909 5.010 -3.103 1.00 93.19 83 VAL A CA 1
ATOM 639 C C . VAL A 1 83 ? 11.064 5.661 -4.190 1.00 93.19 83 VAL A C 1
ATOM 641 O O . VAL A 1 83 ? 10.752 6.848 -4.108 1.00 93.19 83 VAL A O 1
ATOM 644 N N . ILE A 1 84 ? 10.668 4.859 -5.177 1.00 93.31 84 ILE A N 1
ATOM 645 C CA . ILE A 1 84 ? 9.595 5.170 -6.120 1.00 93.31 84 ILE A CA 1
ATOM 646 C C . ILE A 1 84 ? 8.441 4.204 -5.867 1.00 93.31 84 ILE A C 1
ATOM 648 O O . ILE A 1 84 ? 8.663 3.023 -5.586 1.00 93.31 84 ILE A O 1
ATOM 652 N N . ALA A 1 85 ? 7.219 4.705 -5.949 1.00 94.56 85 ALA A N 1
ATOM 653 C CA . ALA A 1 85 ? 6.004 3.916 -5.842 1.00 94.56 85 ALA A CA 1
ATOM 654 C C . ALA A 1 85 ? 4.983 4.392 -6.878 1.00 94.56 85 ALA A C 1
ATOM 656 O O . ALA A 1 85 ? 5.060 5.523 -7.362 1.00 94.56 85 ALA A O 1
ATOM 657 N N . ALA A 1 86 ? 4.021 3.532 -7.210 1.00 94.94 86 ALA A N 1
ATOM 658 C CA . ALA A 1 86 ? 2.874 3.948 -8.005 1.00 94.94 86 ALA A CA 1
ATOM 659 C C . ALA A 1 86 ? 2.057 4.974 -7.210 1.00 94.94 86 ALA A C 1
ATOM 661 O O . ALA A 1 86 ? 1.781 4.773 -6.025 1.00 94.94 86 ALA A O 1
ATOM 662 N N . GLU A 1 87 ? 1.682 6.070 -7.858 1.00 95.50 87 GLU A N 1
ATOM 663 C CA . GLU A 1 87 ? 0.747 7.025 -7.271 1.00 95.50 87 GLU A CA 1
ATOM 664 C C . GLU A 1 87 ? -0.672 6.444 -7.318 1.00 95.50 87 GLU A C 1
ATOM 666 O O . GLU A 1 87 ? -1.070 5.812 -8.303 1.00 95.50 87 GLU A O 1
ATOM 671 N N . VAL A 1 88 ? -1.425 6.630 -6.231 1.00 94.00 88 VAL A N 1
ATOM 672 C CA . VAL A 1 88 ? -2.770 6.076 -6.058 1.00 94.00 88 VAL A CA 1
ATOM 673 C C . VAL A 1 88 ? -3.760 7.208 -5.828 1.00 94.00 88 VAL A C 1
ATOM 675 O O . VAL A 1 88 ? -3.608 7.993 -4.895 1.00 94.00 88 VAL A O 1
ATOM 678 N N . HIS A 1 89 ? -4.816 7.243 -6.634 1.00 92.69 89 HIS A N 1
ATOM 679 C CA . HIS A 1 89 ? -5.942 8.150 -6.460 1.00 92.69 89 HIS A CA 1
ATOM 680 C C . HIS A 1 89 ? -7.178 7.376 -6.020 1.00 92.69 89 HIS A C 1
ATOM 682 O O . HIS A 1 89 ? -7.499 6.333 -6.588 1.00 92.69 89 HIS A O 1
ATOM 688 N N . ALA A 1 90 ? -7.886 7.912 -5.032 1.00 90.25 90 ALA A N 1
ATOM 689 C CA . ALA A 1 90 ? -9.212 7.443 -4.665 1.00 90.25 90 ALA A CA 1
ATOM 690 C C . ALA A 1 90 ? -10.270 8.242 -5.423 1.00 90.25 90 ALA A C 1
ATOM 692 O O . ALA A 1 90 ? -10.178 9.470 -5.507 1.00 90.25 90 ALA A O 1
ATOM 693 N N . GLU A 1 91 ? -11.290 7.561 -5.937 1.00 82.75 91 GLU A N 1
ATOM 694 C CA . GLU A 1 91 ? -12.457 8.261 -6.470 1.00 82.75 91 GLU A CA 1
ATOM 695 C C . GLU A 1 91 ? -13.255 8.898 -5.307 1.00 82.75 91 GLU A C 1
ATOM 697 O O . GLU A 1 91 ? -13.289 8.341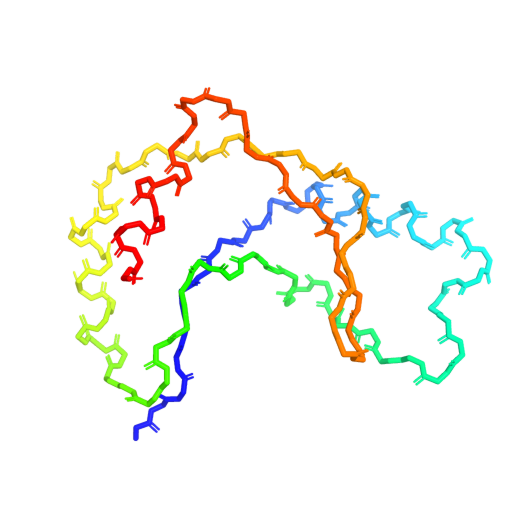 -4.198 1.00 82.75 91 GLU A O 1
ATOM 702 N N . PRO A 1 92 ? -13.888 10.070 -5.499 1.00 74.00 92 PRO A N 1
ATOM 703 C CA . PRO A 1 92 ? -14.666 10.722 -4.448 1.00 74.00 92 PRO A CA 1
ATOM 704 C C . PRO A 1 92 ? -15.770 9.809 -3.901 1.00 74.00 92 PRO A C 1
ATOM 706 O O . PRO A 1 92 ? -16.482 9.159 -4.660 1.00 74.00 92 PRO A O 1
ATOM 709 N N . GLY A 1 93 ? -15.929 9.773 -2.576 1.00 70.81 93 GLY A N 1
ATOM 710 C CA . GLY A 1 93 ? -16.941 8.939 -1.916 1.00 70.81 93 GLY A CA 1
ATOM 711 C C . GLY A 1 93 ? -16.586 7.452 -1.809 1.00 70.81 93 GLY A C 1
ATOM 712 O O . GLY A 1 93 ? -17.398 6.681 -1.313 1.00 70.81 93 GLY A O 1
ATOM 713 N N . THR A 1 94 ? -15.386 7.039 -2.224 1.00 68.12 94 THR A N 1
ATOM 714 C CA . THR A 1 94 ? -14.916 5.663 -2.017 1.00 68.12 94 THR A CA 1
ATOM 715 C C . THR A 1 94 ? -14.408 5.472 -0.588 1.00 68.12 94 THR A C 1
ATOM 717 O O . THR A 1 94 ? -13.803 6.373 -0.005 1.00 68.12 94 THR A O 1
ATOM 720 N N . GLY A 1 95 ? -14.644 4.293 -0.005 1.00 85.69 95 GLY A N 1
ATOM 721 C CA . GLY A 1 95 ? -14.391 3.965 1.408 1.00 85.69 95 GLY A CA 1
ATOM 722 C C . GLY A 1 95 ? -12.950 4.112 1.929 1.00 85.69 95 GLY A C 1
ATOM 723 O O . GLY A 1 95 ? -12.687 3.752 3.074 1.00 85.69 95 GLY A O 1
ATOM 724 N N . LEU A 1 96 ? -12.003 4.656 1.150 1.00 90.81 96 LEU A N 1
ATOM 725 C CA . LEU A 1 96 ? -10.592 4.749 1.533 1.00 90.81 96 LEU A CA 1
ATOM 726 C C . LEU A 1 96 ? -10.398 5.597 2.793 1.00 90.81 96 LEU A C 1
ATOM 728 O O . LEU A 1 96 ? -9.669 5.185 3.688 1.00 90.81 96 LEU A O 1
ATOM 732 N N . ALA A 1 97 ? -11.057 6.754 2.890 1.00 89.62 97 ALA A N 1
ATOM 733 C CA . ALA A 1 97 ? -10.929 7.618 4.066 1.00 89.62 97 ALA A CA 1
ATOM 734 C C . ALA A 1 97 ? -11.422 6.920 5.347 1.00 89.62 97 ALA A C 1
ATOM 736 O O . ALA A 1 97 ? -10.801 7.055 6.400 1.00 89.62 97 ALA A O 1
ATOM 737 N N . ALA A 1 98 ? -12.496 6.131 5.243 1.00 90.69 98 ALA A N 1
ATOM 738 C CA . ALA A 1 98 ? -13.003 5.333 6.355 1.00 90.69 98 ALA A CA 1
ATOM 739 C C . ALA A 1 98 ? -12.004 4.238 6.758 1.00 90.69 98 ALA A C 1
ATOM 741 O O . ALA A 1 98 ? -11.732 4.074 7.942 1.00 90.69 98 ALA A O 1
ATOM 742 N N . LEU A 1 99 ? -11.399 3.547 5.786 1.00 93.25 99 LEU A N 1
ATOM 743 C CA . LEU A 1 99 ? -10.362 2.549 6.056 1.00 93.25 99 LEU A CA 1
ATOM 744 C C . LEU A 1 99 ? -9.104 3.153 6.684 1.00 93.25 99 LEU A C 1
ATOM 746 O O . LEU A 1 99 ? -8.517 2.530 7.560 1.00 93.25 99 LEU A O 1
ATOM 750 N N . VAL A 1 100 ? -8.690 4.353 6.266 1.00 94.00 100 VAL A N 1
ATOM 751 C CA . VAL A 1 100 ? -7.567 5.067 6.893 1.00 94.00 100 VAL A CA 1
ATOM 752 C C . VAL A 1 100 ? -7.906 5.414 8.342 1.00 94.00 100 VAL A C 1
ATOM 754 O O . VAL A 1 100 ? -7.119 5.113 9.230 1.00 94.00 100 VAL A O 1
ATOM 757 N N . GLY A 1 101 ? -9.098 5.962 8.600 1.00 93.19 101 GLY A N 1
ATOM 758 C CA . GLY A 1 101 ? -9.540 6.267 9.964 1.00 93.19 101 GLY A CA 1
ATOM 759 C C . GLY A 1 101 ? -9.628 5.029 10.864 1.00 93.19 101 GLY A C 1
ATOM 760 O O . GLY A 1 101 ? -9.205 5.082 12.014 1.00 93.19 101 GLY A O 1
ATOM 761 N N . ALA A 1 102 ? -10.121 3.908 10.331 1.00 93.88 102 ALA A N 1
ATOM 762 C CA . ALA A 1 102 ? -10.182 2.628 11.038 1.00 93.88 102 ALA A CA 1
ATOM 76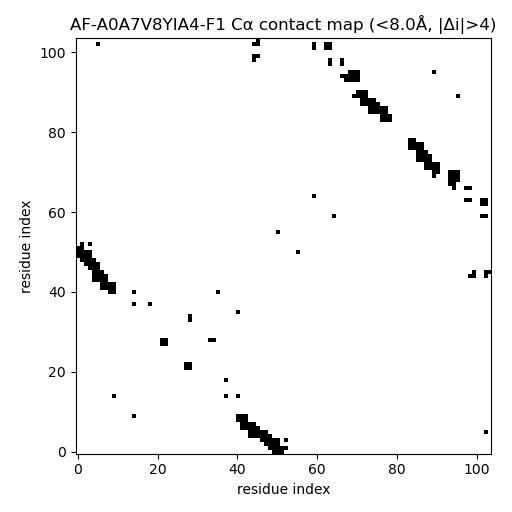3 C C . ALA A 1 102 ? -8.805 1.969 11.225 1.00 93.88 102 ALA A C 1
ATOM 765 O O . ALA A 1 102 ? -8.603 1.175 12.142 1.00 93.88 102 ALA A O 1
ATOM 766 N N . ALA A 1 103 ? -7.850 2.260 10.339 1.00 94.50 103 ALA A N 1
ATOM 767 C CA . ALA A 1 103 ? -6.489 1.770 10.472 1.00 94.50 103 ALA A CA 1
ATOM 768 C C . ALA A 1 103 ? -5.766 2.438 11.645 1.00 94.50 103 ALA A C 1
ATOM 770 O O . ALA A 1 103 ? -4.986 1.751 12.301 1.00 94.50 103 ALA A O 1
ATOM 771 N N . GLY A 1 104 ? -6.049 3.715 11.928 1.00 88.88 104 GLY A N 1
ATOM 772 C CA . GLY A 1 104 ? -5.482 4.472 13.049 1.00 88.88 104 GLY A CA 1
ATOM 773 C C . GLY A 1 104 ? -4.852 5.790 12.641 1.00 88.88 104 GLY A C 1
ATOM 774 O O . GLY A 1 104 ? -4.176 5.822 11.590 1.00 88.88 104 GLY A O 1
#

Secondary structure (DSSP, 8-state):
-EEEEEEEPPPHHHHHHHHHHHHTSTTPSPTT--PPPGGG--EEEEEEEEE-HHHHHHHHHHHSTTPPPPPEEEEEEEEETTEEEEEEEEPTT-THHHHHHHH-

pLDDT: mean 92.35, std 5.35, range [66.69, 97.38]